Protein AF-A0A2S9G2D6-F1 (afdb_monomer_lite)

Secondary structure (DSSP, 8-state):
--TT----SGGG-SS--SS-THHHHHHHHHHHHHHHH-

Foldseek 3Di:
DDPPDDDQAPVPDPDQDPDDNVVVSVVSVVVVVVVVVD

Sequence (38 aa):
RVAGLRVADASAMPTITSGNTNAPVMLIAERAARAILE

pLDDT: mean 94.6, std 3.73, range [81.94, 98.06]

Radius of gyration: 11.22 Å; chains: 1; bounding box: 26×21×25 Å

Structure (mmCIF, N/CA/C/O backbone):
data_AF-A0A2S9G2D6-F1
#
_entry.id   AF-A0A2S9G2D6-F1
#
loop_
_atom_site.group_PDB
_atom_site.id
_atom_site.type_symbol
_atom_site.label_atom_id
_atom_site.label_alt_id
_atom_site.label_comp_id
_atom_site.label_asym_id
_atom_site.label_entity_id
_atom_site.label_seq_id
_atom_site.pdbx_PDB_ins_code
_atom_site.Cart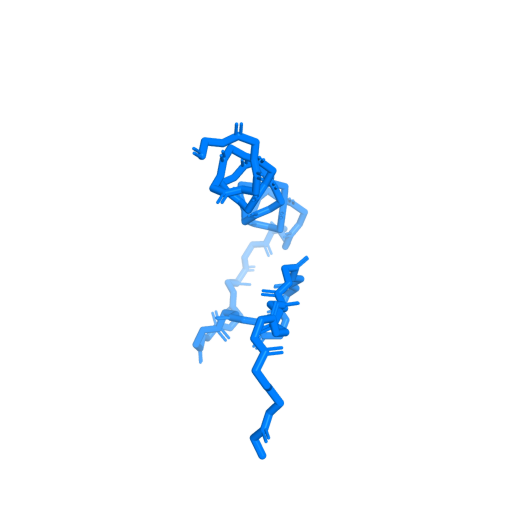n_x
_atom_site.Cartn_y
_atom_site.Cartn_z
_atom_site.occupancy
_atom_site.B_iso_or_equiv
_atom_site.auth_seq_id
_atom_site.auth_comp_id
_atom_site.auth_asym_id
_atom_site.auth_atom_id
_atom_site.pdbx_PDB_model_num
ATOM 1 N N . ARG A 1 1 ? -15.114 -12.039 4.769 1.00 81.94 1 ARG A N 1
ATOM 2 C CA . ARG A 1 1 ? -14.958 -10.563 4.741 1.00 81.94 1 AR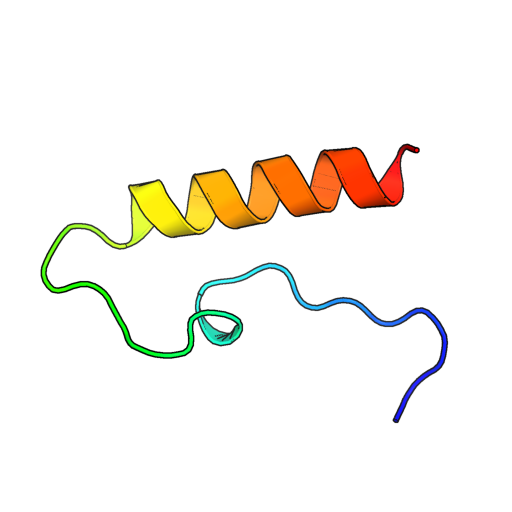G A CA 1
ATOM 3 C C . ARG A 1 1 ? -14.846 -10.094 6.179 1.00 81.94 1 ARG A C 1
ATOM 5 O O . ARG A 1 1 ? -15.657 -10.533 6.980 1.00 81.94 1 ARG A O 1
ATOM 12 N N . VAL A 1 2 ? -13.843 -9.281 6.497 1.00 96.62 2 VAL A N 1
ATOM 13 C CA . VAL A 1 2 ? -13.600 -8.774 7.856 1.00 96.62 2 VAL A CA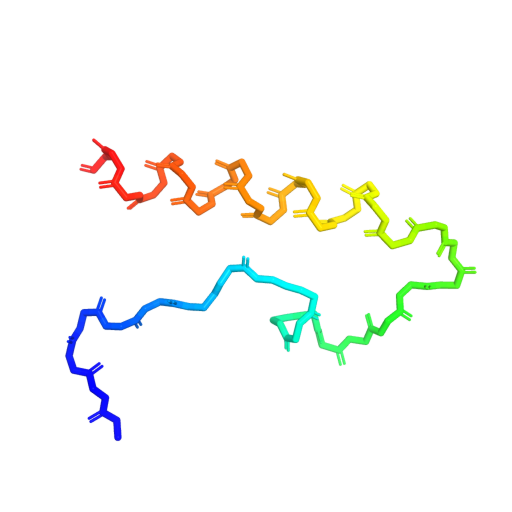 1
ATOM 14 C C . VAL A 1 2 ? -13.810 -7.264 7.835 1.00 96.62 2 VAL A C 1
ATOM 16 O O . VAL A 1 2 ? -13.279 -6.591 6.953 1.00 96.62 2 VAL A O 1
ATOM 19 N N . ALA A 1 3 ? -14.614 -6.739 8.760 1.00 96.62 3 ALA A N 1
ATOM 20 C CA . ALA A 1 3 ? -14.859 -5.304 8.851 1.00 96.62 3 ALA A CA 1
ATOM 21 C C . ALA A 1 3 ? -13.573 -4.569 9.260 1.00 96.62 3 ALA A C 1
ATOM 23 O O . ALA A 1 3 ? -12.870 -5.005 10.167 1.00 96.62 3 ALA A O 1
ATOM 24 N N . GLY A 1 4 ? -13.254 -3.472 8.570 1.00 92.75 4 GLY A N 1
ATOM 25 C CA . GLY A 1 4 ? -12.081 -2.644 8.869 1.00 92.75 4 GLY A CA 1
ATOM 26 C C . GLY A 1 4 ? -10.718 -3.225 8.460 1.00 92.75 4 GLY A C 1
ATOM 27 O O . GLY A 1 4 ? -9.720 -2.518 8.593 1.00 92.75 4 GLY A O 1
ATOM 28 N N . LEU A 1 5 ? -10.651 -4.452 7.924 1.00 94.69 5 LEU A N 1
ATOM 29 C CA . LEU A 1 5 ? -9.402 -5.046 7.433 1.00 94.69 5 LEU A CA 1
ATOM 30 C C . LEU A 1 5 ? -8.980 -4.409 6.101 1.00 94.69 5 LEU A C 1
ATOM 32 O O . LEU A 1 5 ? -9.767 -4.348 5.157 1.00 94.69 5 LEU A O 1
ATOM 36 N N . ARG A 1 6 ? -7.721 -3.974 6.022 1.00 94.06 6 ARG A N 1
ATOM 37 C CA . ARG A 1 6 ? -7.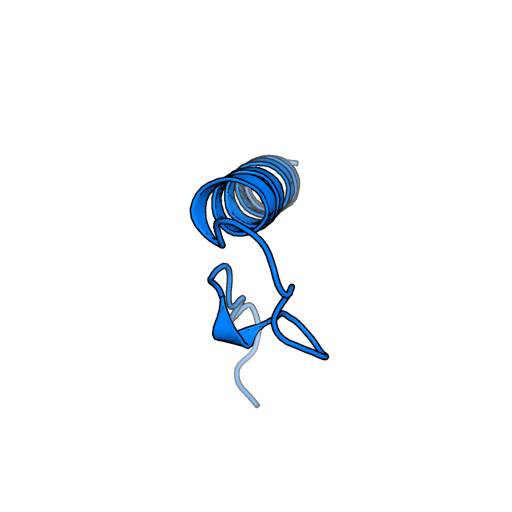090 -3.388 4.832 1.00 94.06 6 ARG A CA 1
ATOM 38 C C . ARG A 1 6 ? -5.803 -4.156 4.521 1.00 94.06 6 ARG A C 1
ATOM 40 O O . ARG A 1 6 ? -5.102 -4.551 5.448 1.00 94.06 6 ARG A O 1
ATOM 47 N N . VAL A 1 7 ? -5.504 -4.356 3.238 1.00 94.94 7 VAL A N 1
ATOM 48 C CA . VAL A 1 7 ? -4.261 -4.986 2.759 1.00 94.94 7 VAL A CA 1
ATOM 49 C C . VAL A 1 7 ? -3.462 -3.932 2.001 1.00 94.94 7 VAL A C 1
ATOM 51 O O . VAL A 1 7 ? -3.998 -3.296 1.095 1.00 94.94 7 VAL A O 1
ATOM 54 N N . ALA A 1 8 ? -2.208 -3.726 2.400 1.00 96.81 8 ALA A N 1
ATOM 55 C CA . ALA A 1 8 ? -1.321 -2.703 1.854 1.00 96.81 8 ALA A CA 1
ATOM 56 C C . ALA A 1 8 ? 0.052 -3.312 1.542 1.00 96.81 8 ALA A C 1
ATOM 58 O O . ALA A 1 8 ? 1.029 -3.092 2.252 1.00 96.81 8 ALA A O 1
ATOM 59 N N . ASP A 1 9 ? 0.101 -4.130 0.497 1.00 96.19 9 ASP A N 1
ATOM 60 C CA . ASP A 1 9 ? 1.310 -4.790 0.012 1.00 96.19 9 ASP A CA 1
ATOM 61 C C . ASP A 1 9 ? 1.239 -4.995 -1.514 1.00 96.19 9 ASP A C 1
ATOM 63 O O . ASP A 1 9 ? 0.342 -4.490 -2.195 1.00 96.19 9 ASP A O 1
ATOM 67 N N . ALA A 1 10 ? 2.182 -5.762 -2.063 1.00 96.19 10 ALA A N 1
ATOM 68 C CA . ALA A 1 10 ? 2.211 -6.086 -3.484 1.00 96.19 10 ALA A CA 1
ATOM 69 C C . ALA A 1 10 ? 0.995 -6.895 -3.975 1.00 96.19 10 ALA A C 1
ATOM 71 O O . ALA A 1 10 ? 0.664 -6.818 -5.156 1.00 96.19 10 ALA A O 1
ATOM 72 N N . SER A 1 11 ? 0.325 -7.656 -3.104 1.00 94.81 11 SER A N 1
ATOM 73 C CA . SER A 1 11 ? -0.828 -8.487 -3.474 1.00 94.81 11 SER A CA 1
ATOM 74 C C . SER A 1 11 ? -2.064 -7.661 -3.838 1.00 94.81 11 SER A C 1
ATOM 76 O O . SER A 1 11 ? -2.950 -8.152 -4.533 1.00 94.81 11 SER A O 1
ATOM 78 N N . ALA A 1 12 ? -2.103 -6.390 -3.426 1.00 94.38 12 ALA A N 1
ATOM 79 C CA . ALA A 1 12 ? -3.139 -5.446 -3.831 1.00 94.38 12 ALA A CA 1
ATOM 80 C C . ALA A 1 12 ? -2.998 -4.983 -5.296 1.00 94.38 12 ALA A C 1
ATOM 82 O O . ALA A 1 12 ? -3.930 -4.388 -5.841 1.00 94.38 12 ALA A O 1
ATOM 83 N N . MET A 1 13 ? -1.853 -5.229 -5.947 1.00 95.12 13 MET A N 1
ATOM 84 C CA . MET A 1 13 ? -1.658 -4.885 -7.356 1.00 95.12 13 MET A CA 1
ATOM 85 C C . MET A 1 13 ? -2.448 -5.845 -8.267 1.00 95.12 13 MET A C 1
ATOM 87 O O . MET A 1 13 ? -2.281 -7.058 -8.148 1.00 95.12 13 MET A O 1
ATOM 91 N N . PRO A 1 14 ? -3.246 -5.346 -9.233 1.00 93.06 14 PRO A N 1
ATOM 92 C CA . PRO A 1 14 ? -4.007 -6.206 -10.147 1.00 93.06 14 PRO A CA 1
ATOM 93 C C . PRO A 1 14 ? -3.106 -6.982 -11.118 1.00 93.06 14 PRO A C 1
ATOM 95 O O . PRO A 1 14 ? -3.438 -8.087 -11.538 1.00 93.06 14 PRO A O 1
ATOM 98 N N . THR A 1 15 ? -1.956 -6.404 -11.465 1.00 94.62 15 THR A N 1
ATOM 99 C CA . THR A 1 15 ? -0.907 -7.019 -12.281 1.00 94.62 15 THR A CA 1
ATOM 100 C C . THR A 1 15 ? 0.449 -6.548 -11.773 1.00 94.62 15 THR A C 1
ATOM 102 O O . THR A 1 15 ? 0.620 -5.357 -11.508 1.00 94.62 15 THR A O 1
ATOM 105 N N . ILE A 1 16 ? 1.422 -7.455 -11.671 1.00 90.00 16 ILE A N 1
ATOM 106 C CA . ILE A 1 16 ? 2.784 -7.097 -11.262 1.00 90.00 16 ILE A CA 1
ATOM 107 C C . ILE A 1 16 ? 3.465 -6.294 -12.374 1.00 90.00 16 ILE A C 1
ATOM 109 O O . ILE A 1 16 ? 3.425 -6.665 -13.546 1.00 90.00 16 ILE A O 1
ATOM 113 N N . THR A 1 17 ? 4.098 -5.184 -11.998 1.00 87.50 17 THR A N 1
ATOM 114 C CA . THR A 1 17 ? 4.866 -4.344 -12.921 1.00 87.50 17 THR A CA 1
ATOM 115 C C . THR A 1 17 ? 6.122 -5.067 -13.404 1.00 87.50 17 THR A C 1
ATOM 117 O O . THR A 1 17 ? 6.786 -5.723 -12.607 1.00 87.50 17 THR A O 1
ATOM 120 N N . SER A 1 18 ? 6.521 -4.873 -14.664 1.00 91.44 18 SER A N 1
ATOM 121 C CA . SER A 1 18 ? 7.764 -5.448 -15.214 1.00 91.44 18 SER A CA 1
ATOM 122 C C . SER A 1 18 ? 9.057 -4.825 -14.657 1.00 91.44 18 SER A C 1
ATOM 124 O O . SER A 1 18 ? 10.142 -5.344 -14.906 1.00 9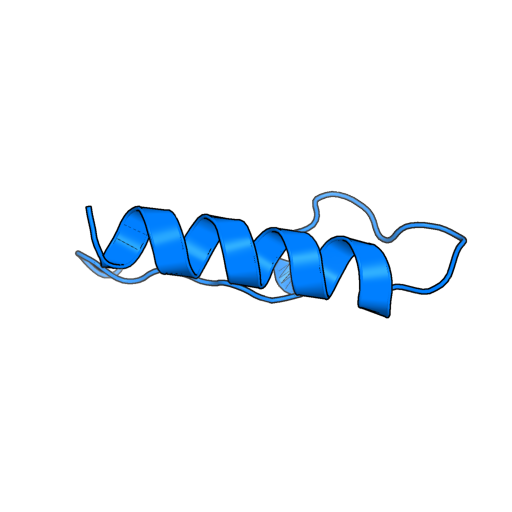1.44 18 SER A O 1
ATOM 126 N N . GLY A 1 19 ? 8.954 -3.709 -13.928 1.00 90.38 19 GLY A N 1
ATOM 127 C CA . GLY A 1 19 ? 10.068 -3.034 -13.259 1.00 90.38 19 GLY A CA 1
ATOM 128 C C . GLY A 1 19 ? 10.229 -3.423 -11.785 1.00 90.38 19 GLY A C 1
ATOM 129 O O . GLY A 1 19 ? 9.612 -4.363 -11.291 1.00 90.38 19 GLY A O 1
ATOM 130 N N . ASN A 1 20 ? 11.052 -2.660 -11.060 1.00 94.94 20 ASN A N 1
ATOM 131 C CA . ASN A 1 20 ? 11.271 -2.870 -9.629 1.00 94.94 20 ASN A CA 1
ATOM 132 C C . ASN A 1 20 ? 9.971 -2.647 -8.833 1.00 94.94 20 ASN A C 1
ATOM 134 O O . ASN A 1 20 ? 9.453 -1.530 -8.790 1.00 94.94 20 ASN A O 1
ATOM 138 N N . THR A 1 21 ? 9.483 -3.695 -8.163 1.00 95.62 21 THR A N 1
ATOM 139 C CA . THR A 1 21 ? 8.246 -3.675 -7.366 1.00 95.62 21 THR A CA 1
ATOM 140 C C . THR A 1 21 ? 8.339 -2.806 -6.115 1.00 95.62 21 THR A C 1
ATOM 142 O O . THR A 1 21 ? 7.306 -2.418 -5.577 1.00 95.62 21 THR A O 1
ATOM 145 N N . ASN A 1 22 ? 9.542 -2.433 -5.671 1.00 96.50 22 ASN A N 1
ATOM 146 C CA . ASN A 1 22 ? 9.731 -1.570 -4.509 1.00 96.50 22 ASN A CA 1
ATOM 147 C C . ASN A 1 22 ? 9.032 -0.212 -4.680 1.00 96.50 22 ASN A C 1
ATOM 149 O O . ASN A 1 22 ? 8.347 0.244 -3.774 1.00 96.50 22 ASN A O 1
ATOM 153 N N . ALA A 1 23 ? 9.151 0.418 -5.853 1.00 96.12 23 ALA A N 1
ATOM 154 C CA . ALA A 1 23 ? 8.546 1.728 -6.099 1.00 96.12 23 ALA A CA 1
ATOM 155 C C . ALA A 1 23 ? 7.004 1.717 -5.980 1.00 96.12 23 ALA A C 1
ATOM 157 O O . ALA A 1 23 ? 6.472 2.502 -5.192 1.00 96.12 23 ALA A O 1
ATOM 158 N N . PRO A 1 24 ? 6.261 0.836 -6.685 1.00 96.19 24 PRO A N 1
ATOM 159 C CA . PRO A 1 24 ? 4.812 0.766 -6.521 1.00 96.19 24 PRO A CA 1
ATOM 160 C C . PRO A 1 24 ? 4.386 0.260 -5.134 1.00 96.19 24 PRO A C 1
ATOM 162 O O . PRO A 1 24 ? 3.383 0.741 -4.615 1.00 96.19 24 PRO A O 1
ATOM 165 N N . VAL A 1 25 ? 5.140 -0.641 -4.490 1.00 97.69 25 VAL A N 1
ATOM 166 C CA . VAL A 1 25 ? 4.834 -1.092 -3.117 1.00 97.69 25 VAL A CA 1
ATOM 167 C C . VAL A 1 25 ? 4.954 0.055 -2.112 1.00 97.69 25 VAL A C 1
ATOM 169 O O . VAL A 1 25 ? 4.058 0.239 -1.291 1.00 97.69 25 VAL A O 1
ATOM 172 N N . MET A 1 26 ? 6.006 0.872 -2.206 1.00 97.88 26 MET A N 1
ATOM 173 C CA . MET A 1 26 ? 6.173 2.053 -1.352 1.00 97.88 26 MET A CA 1
ATOM 174 C C . MET A 1 26 ? 5.041 3.069 -1.552 1.00 97.88 26 MET A C 1
ATOM 176 O O . MET A 1 26 ? 4.552 3.634 -0.577 1.00 97.88 26 MET A O 1
ATOM 180 N N . LEU A 1 27 ? 4.572 3.261 -2.790 1.00 96.31 27 LEU A N 1
ATOM 181 C CA . LEU A 1 27 ? 3.415 4.114 -3.084 1.00 96.31 27 LEU A CA 1
ATOM 182 C C . LEU A 1 27 ? 2.119 3.570 -2.460 1.00 96.31 27 LEU A C 1
ATOM 184 O O . LEU A 1 27 ? 1.347 4.332 -1.883 1.00 96.31 27 LEU A O 1
ATOM 188 N N . ILE A 1 28 ? 1.872 2.258 -2.548 1.00 97.38 28 ILE A N 1
ATOM 189 C CA . ILE A 1 28 ? 0.712 1.617 -1.903 1.00 97.38 28 ILE A CA 1
ATOM 190 C C . ILE A 1 28 ? 0.760 1.842 -0.389 1.00 97.38 28 ILE A C 1
ATOM 192 O O . ILE A 1 28 ? -0.248 2.230 0.202 1.00 97.38 28 ILE A O 1
ATOM 196 N N . ALA A 1 29 ? 1.927 1.643 0.228 1.00 97.69 29 ALA A N 1
ATOM 197 C CA . ALA A 1 29 ? 2.120 1.850 1.659 1.00 97.69 29 ALA A CA 1
ATOM 198 C C . ALA A 1 29 ? 1.877 3.313 2.072 1.00 97.69 29 ALA A C 1
ATOM 200 O O . ALA A 1 29 ? 1.176 3.555 3.051 1.00 97.69 29 ALA A O 1
ATOM 201 N N . GLU A 1 30 ? 2.385 4.285 1.308 1.00 98.06 30 GLU A N 1
ATOM 202 C CA . GLU A 1 30 ? 2.169 5.722 1.547 1.00 98.06 30 GLU A CA 1
ATOM 203 C C . GLU A 1 30 ? 0.680 6.092 1.492 1.00 98.06 30 GLU A C 1
ATOM 205 O O . GLU A 1 30 ? 0.150 6.730 2.406 1.00 98.06 30 GLU A O 1
ATOM 210 N N . ARG A 1 31 ? -0.033 5.613 0.468 1.00 97.12 31 ARG A N 1
ATOM 211 C CA . ARG A 1 31 ? -1.477 5.836 0.317 1.00 97.12 31 ARG A CA 1
ATOM 212 C C . ARG A 1 31 ? -2.288 5.178 1.423 1.00 97.12 31 ARG A C 1
ATOM 214 O O . ARG A 1 31 ? -3.224 5.793 1.931 1.00 97.12 31 ARG A O 1
ATOM 221 N N . ALA A 1 32 ? -1.932 3.955 1.806 1.00 97.56 32 ALA A N 1
ATOM 222 C CA . ALA A 1 32 ? -2.586 3.250 2.898 1.00 97.56 32 ALA A CA 1
ATOM 223 C C . ALA A 1 32 ? -2.356 3.953 4.241 1.00 97.56 32 ALA A C 1
ATOM 225 O O . ALA A 1 32 ? -3.303 4.107 5.004 1.00 97.56 32 ALA A O 1
ATOM 226 N N . ALA A 1 33 ? -1.134 4.424 4.509 1.00 97.31 33 ALA A N 1
ATOM 227 C CA . ALA A 1 33 ? -0.816 5.172 5.720 1.00 97.31 33 ALA A CA 1
ATOM 228 C C . ALA A 1 33 ? -1.655 6.452 5.817 1.00 97.31 33 ALA A C 1
ATOM 230 O O . ALA A 1 33 ? -2.285 6.683 6.847 1.00 97.31 33 ALA A O 1
ATOM 231 N N . ARG A 1 34 ? -1.748 7.233 4.731 1.00 98.00 34 ARG A N 1
ATOM 232 C CA . ARG A 1 34 ? -2.628 8.410 4.682 1.00 98.00 34 ARG A CA 1
ATOM 233 C C . ARG A 1 34 ? -4.087 8.035 4.958 1.00 98.00 34 ARG A C 1
ATOM 235 O O . ARG A 1 34 ? -4.698 8.629 5.830 1.00 98.00 34 ARG A O 1
ATOM 242 N N . ALA A 1 35 ? -4.613 7.015 4.284 1.00 96.00 35 ALA A N 1
ATOM 243 C CA . ALA A 1 35 ? -6.007 6.590 4.432 1.00 96.00 35 ALA A CA 1
ATOM 244 C C . ALA A 1 35 ? -6.351 5.945 5.793 1.00 96.00 35 ALA A C 1
ATOM 246 O O . ALA A 1 35 ? -7.523 5.702 6.069 1.00 96.00 35 ALA A O 1
ATOM 247 N N . ILE A 1 36 ? -5.350 5.570 6.596 1.00 95.38 36 ILE A N 1
ATOM 248 C CA . ILE A 1 36 ? -5.532 5.069 7.968 1.00 95.38 36 ILE A CA 1
ATOM 249 C C . ILE A 1 36 ? -5.505 6.220 8.982 1.00 95.38 36 ILE A C 1
ATOM 251 O O . ILE A 1 36 ? -6.127 6.107 10.036 1.00 95.38 36 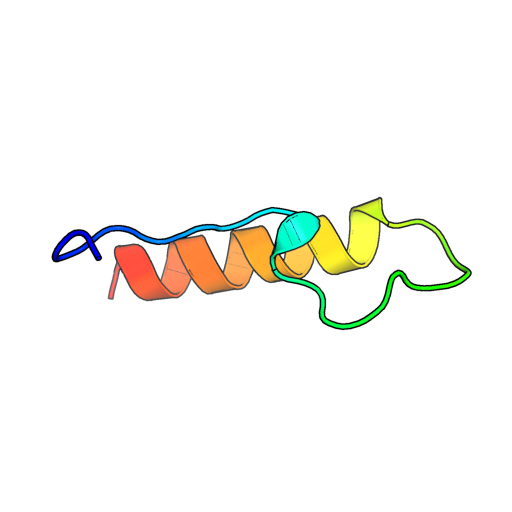ILE A O 1
ATOM 255 N N . LEU A 1 37 ? -4.748 7.281 8.691 1.00 94.50 37 LEU A N 1
ATOM 256 C CA . LEU A 1 37 ? -4.558 8.430 9.578 1.00 94.50 37 LEU A CA 1
ATOM 257 C C . LEU A 1 37 ? -5.595 9.548 9.364 1.00 94.50 37 LEU A C 1
ATOM 259 O O . LEU A 1 37 ? -5.769 10.367 10.265 1.00 94.50 37 LEU A O 1
ATOM 263 N N . GLU A 1 38 ? -6.243 9.588 8.197 1.00 82.50 38 GLU A N 1
ATOM 264 C CA . GLU A 1 38 ? -7.422 10.418 7.879 1.00 82.50 38 GLU A CA 1
ATOM 265 C C . GLU A 1 38 ? -8.730 9.718 8.283 1.00 82.50 38 GLU A C 1
ATOM 267 O O . GLU A 1 38 ? -9.620 10.419 8.819 1.00 82.50 38 GLU A O 1
#